Protein AF-A0A2K5DSZ9-F1 (afdb_monomer_lite)

Structure (mmCIF, N/CA/C/O backbone):
data_AF-A0A2K5DSZ9-F1
#
_ent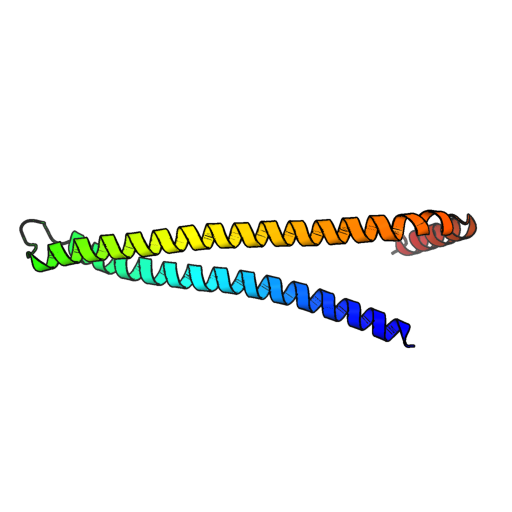ry.id   AF-A0A2K5DSZ9-F1
#
loop_
_atom_site.group_PDB
_atom_site.id
_atom_site.type_symbol
_atom_site.label_atom_id
_atom_site.label_alt_id
_atom_site.label_comp_id
_atom_site.label_asym_id
_atom_site.label_entity_id
_atom_site.label_seq_id
_atom_site.pdbx_PDB_ins_code
_atom_site.Cartn_x
_atom_site.Cartn_y
_atom_site.Cartn_z
_atom_site.occupancy
_atom_site.B_iso_or_equiv
_atom_site.auth_seq_id
_atom_site.auth_comp_id
_atom_site.auth_asym_id
_atom_site.auth_atom_id
_atom_site.pdbx_PDB_model_num
ATOM 1 N N . MET A 1 1 ? 37.802 -4.066 -27.836 1.00 61.88 1 MET A N 1
ATOM 2 C CA . MET A 1 1 ? 37.699 -2.852 -28.696 1.00 61.88 1 MET A CA 1
ATOM 3 C C . MET A 1 1 ? 36.738 -1.851 -28.048 1.00 61.88 1 MET A C 1
ATOM 5 O O . MET A 1 1 ? 35.928 -2.294 -27.244 1.00 61.88 1 MET A O 1
ATOM 9 N N . PRO A 1 2 ? 36.800 -0.537 -28.344 1.00 80.94 2 PRO A N 1
ATOM 10 C CA . PRO A 1 2 ? 35.888 0.465 -27.764 1.00 80.94 2 PRO A CA 1
ATOM 11 C C . PRO A 1 2 ? 34.394 0.099 -27.870 1.00 80.94 2 PRO A C 1
ATOM 13 O O . PRO A 1 2 ? 33.652 0.274 -26.912 1.00 80.94 2 PRO A O 1
ATOM 16 N N . GLU A 1 3 ? 33.990 -0.529 -28.976 1.00 87.00 3 GLU A N 1
ATOM 17 C CA . GLU A 1 3 ? 32.612 -0.979 -29.238 1.00 87.00 3 GLU A CA 1
ATOM 18 C C . GLU A 1 3 ? 32.115 -2.071 -28.267 1.00 87.00 3 GLU A C 1
ATOM 20 O O . GLU A 1 3 ? 30.940 -2.102 -27.909 1.00 87.00 3 GLU A O 1
ATOM 25 N N . GLU A 1 4 ? 32.997 -2.957 -27.789 1.00 89.50 4 GLU A N 1
ATOM 26 C CA . GLU A 1 4 ? 32.637 -3.979 -26.791 1.00 89.50 4 GLU A CA 1
ATOM 27 C C . GLU A 1 4 ? 32.376 -3.340 -25.422 1.00 89.50 4 GLU A C 1
ATOM 29 O O . GLU A 1 4 ? 31.471 -3.757 -24.703 1.00 89.50 4 GLU A O 1
ATOM 34 N N . ILE A 1 5 ? 33.140 -2.297 -25.077 1.00 91.19 5 ILE A N 1
ATOM 35 C CA . ILE A 1 5 ? 32.964 -1.546 -23.829 1.00 91.19 5 ILE A CA 1
ATOM 36 C C . ILE A 1 5 ? 31.637 -0.782 -23.865 1.00 91.19 5 ILE A C 1
ATOM 38 O O . ILE A 1 5 ? 30.885 -0.829 -22.895 1.00 91.19 5 ILE A O 1
ATOM 42 N N . GLU A 1 6 ? 31.312 -0.130 -24.984 1.00 89.38 6 GLU A N 1
ATOM 43 C CA . GLU A 1 6 ? 30.027 0.557 -25.173 1.00 89.38 6 GLU A CA 1
ATOM 44 C C . GLU A 1 6 ? 28.835 -0.405 -25.053 1.00 89.38 6 GLU A C 1
ATOM 46 O O . GLU A 1 6 ? 27.840 -0.090 -24.393 1.00 89.38 6 GLU A O 1
ATOM 51 N N . LEU A 1 7 ? 28.951 -1.609 -25.625 1.00 84.88 7 LEU A N 1
ATOM 52 C CA . LEU A 1 7 ? 27.919 -2.637 -25.522 1.00 84.88 7 LEU A CA 1
ATOM 53 C C . LEU A 1 7 ? 27.720 -3.118 -24.076 1.00 84.88 7 LEU A C 1
ATOM 55 O O . LEU A 1 7 ? 26.581 -3.254 -23.625 1.00 84.88 7 LEU A O 1
ATOM 59 N N . GLU A 1 8 ? 28.801 -3.366 -23.334 1.00 91.62 8 GLU A N 1
ATOM 60 C CA . GLU A 1 8 ? 28.714 -3.757 -21.921 1.00 91.62 8 GLU A CA 1
ATOM 61 C C . GLU A 1 8 ? 28.164 -2.626 -21.039 1.00 91.62 8 GLU A C 1
ATOM 63 O O . GLU A 1 8 ? 27.333 -2.876 -20.165 1.00 91.62 8 GLU A O 1
ATOM 68 N N . MET A 1 9 ? 28.529 -1.369 -21.304 1.00 91.88 9 MET A N 1
ATOM 69 C CA . MET A 1 9 ? 27.950 -0.214 -20.608 1.00 91.88 9 MET A CA 1
ATOM 70 C C . MET A 1 9 ? 26.434 -0.121 -20.818 1.00 91.88 9 MET A C 1
ATOM 72 O O . MET A 1 9 ? 25.698 0.084 -19.850 1.00 91.88 9 MET A O 1
ATOM 76 N N . ALA A 1 10 ? 25.949 -0.338 -22.045 1.00 85.31 10 ALA A N 1
ATOM 77 C CA . ALA A 1 10 ? 24.516 -0.357 -22.335 1.00 85.31 10 ALA A CA 1
ATOM 78 C C . ALA A 1 10 ? 23.784 -1.484 -21.580 1.00 85.31 10 ALA A C 1
ATOM 80 O O . ALA A 1 10 ? 22.693 -1.272 -21.045 1.00 85.31 10 ALA A O 1
ATOM 81 N N . LYS A 1 11 ? 24.395 -2.674 -21.473 1.00 89.31 11 LYS A N 1
ATOM 82 C CA . LYS A 1 11 ? 23.849 -3.786 -20.673 1.00 89.31 11 LYS A CA 1
ATOM 83 C C . LYS A 1 11 ? 23.778 -3.438 -19.186 1.00 89.31 11 LYS A C 1
ATOM 85 O O . LYS A 1 11 ? 22.748 -3.686 -18.560 1.00 89.31 11 LYS A O 1
ATOM 90 N N . ILE A 1 12 ? 24.837 -2.845 -18.629 1.00 93.94 12 ILE A N 1
ATOM 91 C CA . ILE A 1 12 ? 24.886 -2.414 -17.222 1.00 93.94 12 ILE A CA 1
ATOM 92 C C . ILE A 1 12 ? 23.803 -1.371 -16.942 1.00 93.94 12 ILE A C 1
ATOM 94 O O . ILE A 1 12 ? 23.107 -1.464 -15.931 1.00 93.94 12 ILE A O 1
ATOM 98 N N . GLN A 1 13 ? 23.630 -0.400 -17.838 1.00 89.94 13 GLN A N 1
ATOM 99 C CA . GLN A 1 13 ? 22.620 0.639 -17.677 1.00 89.94 13 GLN A CA 1
ATOM 100 C C . GLN A 1 13 ? 21.203 0.057 -17.665 1.00 89.94 13 GLN A C 1
ATOM 102 O O . GLN A 1 13 ? 20.437 0.345 -16.746 1.00 89.94 13 GLN A O 1
ATOM 107 N N . ARG A 1 14 ? 20.899 -0.850 -18.600 1.00 90.06 14 ARG A N 1
ATOM 108 C CA . ARG A 1 14 ? 19.613 -1.555 -18.630 1.00 90.06 14 ARG A CA 1
ATOM 109 C C . ARG A 1 14 ? 19.374 -2.375 -17.362 1.00 90.06 14 ARG A C 1
ATOM 111 O O . ARG A 1 14 ? 18.277 -2.365 -16.813 1.00 90.06 14 ARG A O 1
ATOM 118 N N . LEU A 1 15 ? 20.394 -3.090 -16.882 1.00 93.56 15 LEU A N 1
ATOM 119 C CA . LEU A 1 15 ? 20.280 -3.869 -15.649 1.00 93.56 15 LEU A CA 1
ATOM 120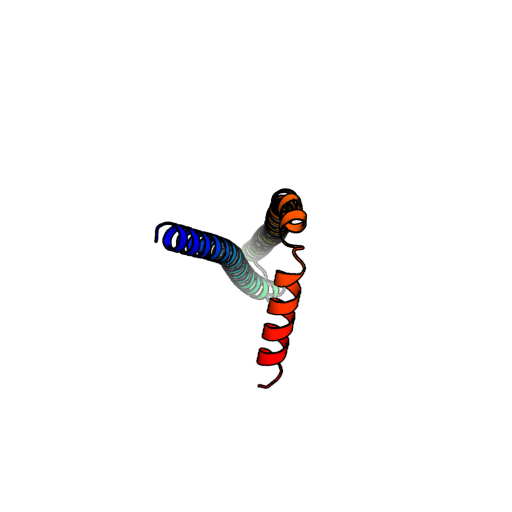 C C . LEU A 1 15 ? 20.004 -2.962 -14.443 1.00 93.56 15 LEU A C 1
ATOM 122 O O . LEU A 1 15 ? 19.158 -3.285 -13.613 1.00 93.56 15 LEU A O 1
ATOM 126 N N . ARG A 1 16 ? 20.682 -1.813 -14.363 1.00 95.31 16 ARG A N 1
ATOM 127 C CA . ARG A 1 16 ? 20.449 -0.816 -13.314 1.00 95.31 16 ARG A CA 1
ATOM 128 C C . ARG A 1 16 ? 19.010 -0.302 -13.336 1.00 95.31 16 ARG A C 1
ATOM 130 O O . ARG A 1 16 ? 18.409 -0.206 -12.274 1.00 95.31 16 ARG A O 1
ATOM 137 N N . GLU A 1 17 ? 18.459 0.007 -14.506 1.00 92.12 17 GLU A N 1
ATOM 138 C CA . GLU A 1 17 ? 17.068 0.465 -14.642 1.00 92.12 17 GLU A CA 1
ATOM 139 C C . GLU A 1 17 ? 16.079 -0.584 -14.115 1.00 92.12 17 GLU A C 1
ATOM 141 O O . GLU A 1 17 ? 15.234 -0.262 -13.281 1.00 92.12 17 GLU A O 1
ATOM 146 N N . VAL A 1 18 ? 16.254 -1.856 -14.492 1.00 93.25 18 VAL A N 1
ATOM 147 C CA . VAL A 1 18 ? 15.432 -2.969 -13.978 1.00 93.25 18 VAL A CA 1
ATOM 148 C C . VAL A 1 18 ? 15.523 -3.084 -12.454 1.00 93.25 18 VAL A C 1
ATOM 150 O O . VAL A 1 18 ? 14.506 -3.253 -11.782 1.00 93.25 18 VAL A O 1
ATOM 153 N N . LEU A 1 19 ? 16.731 -2.985 -11.894 1.00 96.94 19 LEU A N 1
ATOM 154 C CA . LEU A 1 19 ? 16.934 -3.080 -10.448 1.00 96.94 19 LEU A CA 1
ATOM 155 C C . LEU A 1 19 ? 16.280 -1.920 -9.692 1.00 96.94 19 LEU A C 1
ATOM 157 O O . LEU A 1 19 ? 15.668 -2.158 -8.656 1.00 96.94 19 LEU A O 1
ATOM 161 N N . VAL A 1 20 ? 16.367 -0.694 -10.212 1.00 96.25 20 VAL A N 1
ATOM 162 C CA . VAL A 1 20 ? 15.746 0.487 -9.591 1.00 96.25 20 VAL A CA 1
ATOM 163 C C . VAL A 1 20 ? 14.220 0.371 -9.579 1.00 96.25 20 VAL A C 1
ATOM 165 O O . VAL A 1 20 ? 13.603 0.665 -8.557 1.00 96.25 20 VAL A O 1
ATOM 168 N N . ARG A 1 21 ? 13.604 -0.112 -10.665 1.00 96.12 21 ARG A N 1
ATOM 169 C CA . ARG A 1 21 ? 12.150 -0.364 -10.706 1.00 96.12 21 ARG A CA 1
ATOM 170 C C . ARG A 1 21 ? 11.744 -1.425 -9.687 1.00 96.12 21 ARG A C 1
ATOM 172 O O . ARG A 1 21 ? 10.854 -1.208 -8.868 1.00 96.12 21 ARG A O 1
ATOM 179 N N . ARG A 1 22 ? 12.490 -2.533 -9.632 1.00 96.94 22 ARG A N 1
ATOM 180 C CA . ARG A 1 22 ? 12.252 -3.597 -8.649 1.00 96.94 22 ARG A CA 1
ATOM 181 C C . ARG A 1 22 ? 12.418 -3.119 -7.204 1.00 96.94 22 ARG A C 1
ATOM 183 O O . ARG A 1 22 ? 11.670 -3.548 -6.331 1.00 96.94 22 ARG A O 1
ATOM 190 N N . GLU A 1 23 ? 13.386 -2.247 -6.938 1.00 97.94 23 GLU A N 1
ATOM 191 C CA . GLU A 1 23 ? 13.552 -1.604 -5.631 1.00 97.94 23 GLU A CA 1
ATOM 192 C C . GLU A 1 23 ? 12.336 -0.734 -5.283 1.00 97.94 23 GLU A C 1
ATOM 194 O O . GLU A 1 23 ? 11.841 -0.797 -4.157 1.00 97.94 23 GLU A O 1
ATOM 199 N N . SER A 1 24 ? 11.818 0.044 -6.236 1.00 96.81 24 SER A N 1
ATOM 200 C CA . SER A 1 24 ? 10.591 0.824 -6.046 1.00 96.81 24 SER A CA 1
ATOM 201 C C . SER A 1 24 ? 9.387 -0.064 -5.721 1.00 96.81 24 SER A C 1
ATOM 203 O O . SER A 1 24 ? 8.733 0.184 -4.710 1.00 96.81 24 SER A O 1
ATOM 205 N N . GLU A 1 25 ? 9.152 -1.146 -6.473 1.00 96.88 25 GLU A N 1
ATOM 206 C CA . GLU A 1 25 ? 8.102 -2.135 -6.163 1.00 96.88 25 GLU A CA 1
ATOM 207 C C . GLU A 1 25 ? 8.244 -2.698 -4.739 1.00 96.88 25 GLU A C 1
ATOM 209 O O . GLU A 1 25 ? 7.270 -2.804 -3.989 1.00 96.88 25 GLU A O 1
ATOM 214 N N . LEU A 1 26 ? 9.472 -3.055 -4.345 1.00 98.31 26 LEU A N 1
ATOM 215 C CA . LEU A 1 26 ? 9.759 -3.578 -3.010 1.00 98.31 26 LEU A CA 1
ATOM 216 C C . LEU A 1 26 ? 9.450 -2.555 -1.914 1.00 98.31 26 LEU A C 1
ATOM 218 O O . LEU A 1 26 ? 8.920 -2.944 -0.875 1.00 98.31 26 LEU A O 1
ATOM 222 N N . ARG A 1 27 ? 9.724 -1.266 -2.142 1.00 98.31 27 ARG A N 1
ATOM 223 C CA . ARG A 1 27 ? 9.377 -0.195 -1.195 1.00 98.31 27 ARG A CA 1
ATOM 224 C C . ARG A 1 27 ? 7.866 -0.060 -1.015 1.00 98.31 27 ARG A C 1
ATOM 226 O O . ARG A 1 27 ? 7.419 -0.063 0.127 1.00 98.31 27 ARG A O 1
ATOM 233 N N . PHE A 1 28 ? 7.086 -0.069 -2.100 1.00 98.25 28 PHE A N 1
ATOM 234 C CA . PHE A 1 28 ? 5.619 -0.081 -2.009 1.00 98.25 28 PHE A CA 1
ATOM 235 C C . PHE A 1 28 ? 5.105 -1.283 -1.200 1.00 98.25 28 PHE A C 1
ATOM 237 O O . PHE A 1 28 ? 4.263 -1.123 -0.317 1.00 98.25 28 PHE A O 1
ATOM 244 N N . MET A 1 29 ? 5.648 -2.484 -1.434 1.00 98.19 29 MET A N 1
ATOM 245 C CA . MET A 1 29 ? 5.269 -3.676 -0.664 1.00 98.19 29 MET A CA 1
ATOM 246 C C . MET A 1 29 ? 5.663 -3.579 0.814 1.00 98.19 29 MET A C 1
ATOM 248 O O . MET A 1 29 ? 4.895 -3.992 1.682 1.00 98.19 29 MET A O 1
ATOM 252 N N . MET A 1 30 ? 6.847 -3.047 1.124 1.00 98.50 30 MET A N 1
ATOM 253 C CA . MET A 1 30 ? 7.278 -2.840 2.509 1.00 98.50 30 MET A CA 1
ATOM 254 C C . MET A 1 30 ? 6.356 -1.865 3.247 1.00 98.50 30 MET A C 1
ATOM 256 O O . MET A 1 30 ? 5.972 -2.144 4.386 1.00 98.50 30 MET A O 1
ATOM 260 N N . ASP A 1 31 ? 5.970 -0.770 2.594 1.00 98.50 31 ASP A N 1
ATOM 261 C CA . ASP A 1 31 ? 5.054 0.217 3.160 1.00 98.50 31 ASP A CA 1
ATOM 262 C C . ASP A 1 31 ? 3.649 -0.373 3.380 1.00 98.50 31 ASP A C 1
ATOM 264 O O . ASP A 1 31 ? 3.079 -0.187 4.459 1.00 98.50 31 ASP A O 1
ATOM 268 N N . ASP A 1 32 ? 3.112 -1.160 2.435 1.00 98.56 32 ASP A N 1
ATOM 269 C CA . ASP A 1 32 ? 1.819 -1.853 2.600 1.00 98.56 32 ASP A CA 1
ATOM 270 C C . ASP A 1 32 ? 1.861 -2.866 3.753 1.00 98.56 32 ASP A C 1
ATOM 272 O O . ASP A 1 32 ? 0.947 -2.914 4.580 1.00 98.56 32 ASP A O 1
ATOM 276 N N . ILE A 1 33 ? 2.953 -3.631 3.875 1.00 98.50 33 ILE A N 1
ATOM 277 C CA . ILE A 1 33 ? 3.154 -4.572 4.986 1.00 98.50 33 ILE A CA 1
ATOM 278 C C . ILE A 1 33 ? 3.150 -3.833 6.326 1.00 98.50 33 ILE A C 1
ATOM 280 O O . ILE A 1 33 ? 2.547 -4.321 7.287 1.00 98.50 33 ILE A O 1
ATOM 284 N N . GLN A 1 34 ? 3.810 -2.676 6.417 1.00 98.56 34 GLN A N 1
ATOM 285 C CA . GLN A 1 34 ? 3.840 -1.901 7.655 1.00 98.56 34 GLN A CA 1
ATOM 286 C C . GLN A 1 34 ? 2.457 -1.337 7.997 1.00 98.56 34 GLN A C 1
ATOM 288 O O . GLN A 1 34 ? 2.007 -1.488 9.131 1.00 98.56 34 GLN A O 1
ATOM 293 N N . LEU A 1 35 ? 1.740 -0.782 7.014 1.00 98.62 35 LEU A N 1
ATOM 294 C CA . LEU A 1 35 ? 0.361 -0.325 7.204 1.00 98.62 35 LEU A CA 1
ATOM 295 C C . LEU A 1 35 ? -0.554 -1.465 7.658 1.00 98.62 35 LEU A C 1
ATOM 297 O O . LEU A 1 35 ? -1.359 -1.283 8.570 1.00 98.62 35 LEU A O 1
ATOM 301 N N . CYS A 1 36 ? -0.420 -2.652 7.064 1.00 98.50 36 CYS A N 1
ATOM 302 C CA . CYS A 1 36 ? -1.203 -3.821 7.449 1.00 98.50 36 CYS A CA 1
ATOM 303 C C . CYS A 1 36 ? -0.932 -4.246 8.896 1.00 98.50 36 CYS A C 1
ATOM 305 O O . CYS A 1 36 ? -1.888 -4.533 9.616 1.00 98.50 36 CYS A O 1
ATOM 307 N N . LYS A 1 37 ? 0.332 -4.249 9.339 1.00 98.69 37 LYS A N 1
ATOM 308 C CA . LYS A 1 37 ? 0.690 -4.540 10.738 1.00 98.69 37 LYS A CA 1
ATOM 309 C C . LYS A 1 37 ? 0.058 -3.533 11.695 1.00 98.69 37 LYS A C 1
ATOM 311 O O . LYS A 1 37 ? -0.664 -3.940 12.599 1.00 98.69 37 LYS A O 1
ATOM 316 N N . ASP A 1 38 ? 0.232 -2.239 11.433 1.00 98.69 38 ASP A N 1
ATOM 317 C CA . ASP A 1 38 ? -0.318 -1.176 12.280 1.00 98.69 38 ASP A CA 1
ATOM 318 C C . ASP A 1 38 ? -1.856 -1.264 12.362 1.00 98.69 38 ASP A C 1
ATOM 320 O O . ASP A 1 38 ? -2.453 -1.122 13.431 1.00 98.69 38 ASP A O 1
ATOM 324 N N . ILE A 1 39 ? -2.523 -1.552 11.236 1.00 98.62 39 ILE A N 1
ATOM 325 C CA . ILE A 1 39 ? -3.977 -1.768 11.188 1.00 98.62 39 ILE A CA 1
ATOM 326 C C . ILE A 1 39 ? -4.377 -3.008 11.993 1.00 98.62 39 ILE A C 1
ATOM 328 O O . ILE A 1 39 ? -5.391 -2.969 12.693 1.00 98.62 39 ILE A O 1
ATOM 332 N N . MET A 1 40 ? -3.636 -4.112 11.876 1.00 98.62 40 MET A N 1
ATOM 333 C CA . MET A 1 40 ? -3.921 -5.347 12.608 1.00 98.62 40 MET A CA 1
ATOM 334 C C . MET A 1 40 ? -3.808 -5.143 14.117 1.00 98.62 40 MET A C 1
ATOM 336 O O . MET A 1 40 ? -4.723 -5.541 14.838 1.00 98.62 40 MET A O 1
ATOM 340 N N . ASP A 1 41 ? -2.763 -4.462 14.581 1.00 98.69 41 ASP A N 1
ATOM 341 C CA . ASP A 1 41 ? -2.553 -4.184 16.003 1.00 98.69 41 ASP A CA 1
ATOM 342 C C . ASP A 1 41 ? -3.690 -3.324 16.576 1.00 98.69 41 ASP A C 1
ATOM 344 O O . ASP A 1 41 ? -4.286 -3.664 17.603 1.00 98.69 41 ASP A O 1
ATOM 348 N N . LEU A 1 42 ? -4.083 -2.259 15.866 1.00 98.75 42 LEU A N 1
ATOM 349 C CA . LEU A 1 42 ? -5.212 -1.413 16.273 1.00 98.75 42 LEU A CA 1
ATOM 350 C C . LEU A 1 42 ? -6.547 -2.166 16.247 1.00 98.75 42 LEU A C 1
ATOM 352 O O . LEU A 1 42 ? -7.383 -1.973 17.131 1.00 98.75 42 LEU A O 1
ATOM 356 N N . LYS A 1 43 ? -6.769 -3.029 15.246 1.00 98.38 43 LYS A N 1
ATOM 357 C CA . LYS A 1 43 ? -7.971 -3.873 15.174 1.00 98.38 43 LYS A CA 1
ATOM 358 C C . LYS A 1 43 ? -8.026 -4.855 16.336 1.00 98.38 43 LYS A C 1
ATOM 360 O O . LYS A 1 43 ? -9.109 -5.064 16.876 1.00 98.38 43 LYS A O 1
ATOM 365 N N . GLN A 1 44 ? -6.893 -5.429 16.730 1.00 98.56 44 GLN A N 1
ATOM 366 C CA . GLN A 1 44 ? -6.827 -6.339 17.867 1.00 98.56 44 GLN A CA 1
ATOM 367 C C . GLN A 1 44 ? -7.148 -5.614 19.180 1.00 98.56 44 GLN A C 1
ATOM 369 O O . GLN A 1 44 ? -7.916 -6.132 19.991 1.00 98.56 44 GLN A O 1
ATOM 374 N N . GLU A 1 45 ? -6.627 -4.397 19.373 1.00 98.19 45 GLU A N 1
ATOM 375 C CA . GLU A 1 45 ? -6.980 -3.553 20.523 1.00 98.19 45 GLU A CA 1
ATOM 376 C C . GLU A 1 45 ? -8.483 -3.225 20.533 1.00 98.19 45 GLU A C 1
ATOM 378 O O . GLU A 1 45 ? -9.150 -3.382 21.558 1.00 98.19 45 GLU A O 1
ATOM 383 N N . LEU A 1 46 ? -9.041 -2.837 19.381 1.00 98.50 46 LEU A N 1
ATOM 384 C CA . LEU A 1 46 ? -10.463 -2.519 19.245 1.00 98.50 46 LEU A CA 1
ATOM 385 C C . LEU A 1 46 ? -11.352 -3.734 19.539 1.00 98.50 46 LEU A C 1
ATOM 387 O O . LEU A 1 46 ? -12.348 -3.600 20.242 1.00 98.50 46 LEU A O 1
ATOM 391 N N . GLN A 1 47 ? -10.988 -4.923 19.051 1.00 98.25 47 GLN A N 1
ATOM 392 C CA . GLN A 1 47 ? -11.723 -6.161 19.332 1.00 98.25 47 GLN A CA 1
ATOM 393 C C . GLN A 1 47 ? -11.807 -6.455 20.833 1.00 98.25 47 GLN A C 1
ATOM 395 O O . GLN A 1 47 ? -12.864 -6.866 21.310 1.00 98.25 47 GLN A O 1
ATOM 400 N N . ASN A 1 48 ? -10.733 -6.194 21.585 1.00 97.62 48 ASN A N 1
ATOM 401 C CA . ASN A 1 48 ? -10.725 -6.391 23.035 1.00 97.62 48 ASN A CA 1
ATOM 402 C C . ASN A 1 48 ? -11.707 -5.452 23.751 1.00 97.62 48 ASN A C 1
ATOM 404 O O . ASN A 1 48 ? -12.340 -5.860 24.721 1.00 97.62 48 ASN A O 1
ATOM 408 N N . LEU A 1 49 ? -11.851 -4.209 23.278 1.00 97.38 49 LEU A N 1
ATOM 409 C CA . LEU A 1 49 ? -12.818 -3.256 23.831 1.00 97.38 49 LEU A CA 1
ATOM 410 C C . LEU A 1 49 ? -14.254 -3.612 23.438 1.00 97.38 49 LEU A C 1
ATOM 412 O O . LEU A 1 49 ? -15.128 -3.649 24.303 1.00 97.38 49 LEU A O 1
ATOM 416 N N . VAL A 1 50 ? -14.478 -3.967 22.171 1.00 96.38 50 VAL A N 1
ATOM 417 C CA . VAL A 1 50 ? -15.802 -4.331 21.642 1.00 96.38 50 VAL A CA 1
ATOM 418 C C . VAL A 1 50 ? -16.344 -5.607 22.293 1.00 96.38 50 VAL A C 1
ATOM 420 O O . VAL A 1 50 ? -17.557 -5.757 22.426 1.00 96.38 50 VAL A O 1
ATOM 423 N N . ALA A 1 51 ? -15.466 -6.507 22.744 1.00 97.25 51 ALA A N 1
ATOM 424 C CA . ALA A 1 51 ? -15.849 -7.700 23.494 1.00 97.25 51 ALA A CA 1
ATOM 425 C C . ALA A 1 51 ? -16.460 -7.389 24.877 1.00 97.25 51 ALA A C 1
ATOM 427 O O . ALA A 1 51 ? -17.149 -8.241 25.440 1.00 97.25 51 ALA A O 1
ATOM 428 N N . ILE A 1 52 ? -16.235 -6.191 25.430 1.00 96.94 52 ILE A N 1
ATOM 429 C CA . ILE A 1 52 ? -16.810 -5.769 26.712 1.00 96.94 52 ILE A CA 1
ATOM 430 C C . ILE A 1 52 ? -18.284 -5.389 26.496 1.00 96.94 52 ILE A C 1
ATOM 432 O O . ILE A 1 52 ? -18.578 -4.552 25.639 1.00 96.94 52 ILE A O 1
ATOM 436 N N . PRO A 1 53 ? -19.235 -5.929 27.280 1.00 97.31 53 PRO A N 1
ATOM 437 C CA . PRO A 1 53 ? -20.633 -5.529 27.189 1.00 97.31 53 PRO A CA 1
ATOM 438 C C . PRO A 1 53 ? -20.824 -4.018 27.379 1.00 97.31 53 PRO A C 1
ATOM 440 O O . PRO A 1 53 ? -20.267 -3.405 28.286 1.00 97.31 53 PRO A O 1
ATOM 443 N N . GLU A 1 54 ? -21.694 -3.406 26.576 1.00 93.94 54 GLU A N 1
ATOM 444 C CA . GLU A 1 54 ? -21.878 -1.944 26.538 1.00 93.94 54 GLU A CA 1
ATOM 445 C C . GLU A 1 54 ? -22.295 -1.320 27.887 1.00 93.94 54 GLU A C 1
ATOM 447 O O . GLU A 1 54 ? -22.008 -0.153 28.165 1.00 93.94 54 GLU A O 1
ATOM 452 N N . LYS A 1 55 ? -22.961 -2.111 28.739 1.00 94.81 55 LYS A N 1
ATOM 453 C CA . LYS A 1 55 ? -23.378 -1.726 30.099 1.00 94.81 55 LYS A CA 1
ATOM 454 C C . LYS A 1 55 ? -22.207 -1.655 31.085 1.00 94.81 55 LYS A C 1
ATOM 456 O O . LYS A 1 55 ? -22.313 -0.969 32.095 1.00 94.81 55 LYS A O 1
ATOM 461 N N . GLU A 1 56 ? -21.127 -2.369 30.792 1.00 96.31 56 GLU A N 1
ATOM 462 C CA . GLU A 1 56 ? -19.934 -2.506 31.633 1.00 96.31 56 GLU A CA 1
ATOM 463 C C . GLU A 1 56 ? -18.784 -1.613 31.144 1.00 96.31 56 GLU A C 1
ATOM 465 O O . GLU A 1 56 ? -17.821 -1.384 31.876 1.00 96.31 56 GLU A O 1
ATOM 470 N N . LYS A 1 57 ? -18.896 -1.043 29.935 1.00 96.31 57 LYS A N 1
ATOM 471 C CA . LYS A 1 57 ? -17.910 -0.099 29.403 1.00 96.31 57 LYS A CA 1
ATOM 472 C C . LYS A 1 57 ? -17.924 1.234 30.143 1.00 96.31 57 LYS A C 1
ATOM 474 O O . LYS A 1 57 ? -18.928 1.949 30.213 1.00 96.31 57 LYS A O 1
ATOM 479 N N . THR A 1 58 ? -16.742 1.635 30.583 1.00 97.44 58 THR A N 1
ATOM 480 C CA . THR A 1 58 ? -16.460 2.978 31.088 1.00 97.44 58 THR A CA 1
ATOM 481 C C . THR A 1 58 ? -16.495 4.017 29.963 1.00 97.44 58 THR A C 1
ATOM 483 O O . THR A 1 58 ? -16.295 3.706 28.789 1.00 97.44 58 THR A O 1
ATOM 486 N N . LYS A 1 59 ? -16.684 5.297 30.314 1.00 96.81 59 LYS A N 1
ATOM 487 C CA . LYS A 1 59 ? -16.614 6.403 29.339 1.00 96.81 59 LYS A CA 1
ATOM 488 C C . LYS A 1 59 ? -15.270 6.459 28.605 1.00 96.81 59 LYS A C 1
ATOM 490 O O . LYS A 1 59 ? -15.251 6.742 27.415 1.00 96.81 59 LYS A O 1
ATOM 495 N N . LEU A 1 60 ? -14.175 6.161 29.306 1.00 97.06 60 LEU A N 1
ATOM 496 C CA . LEU A 1 60 ? -12.832 6.159 28.728 1.00 97.06 60 LEU A CA 1
ATOM 497 C C . LEU A 1 60 ? -12.669 5.048 27.682 1.00 97.06 60 LEU A C 1
ATOM 499 O O . LEU A 1 60 ? -12.081 5.283 26.635 1.00 97.06 60 LEU A O 1
ATOM 503 N N . GLN A 1 61 ? -13.230 3.861 27.934 1.00 97.69 61 GLN A N 1
ATOM 504 C CA . GLN A 1 61 ? -13.216 2.765 26.958 1.00 97.69 61 GLN A CA 1
ATOM 505 C C . GLN A 1 61 ? -13.990 3.131 25.690 1.00 97.69 61 GLN A C 1
ATOM 507 O O . GLN A 1 61 ? -13.486 2.890 24.602 1.00 97.69 61 GLN A O 1
ATOM 512 N N . LYS A 1 62 ? -15.152 3.785 25.816 1.00 96.88 62 LYS A N 1
ATOM 513 C CA . LYS A 1 62 ? -15.926 4.252 24.650 1.00 96.88 62 LYS A CA 1
ATOM 514 C C . LYS A 1 62 ? -15.161 5.296 23.833 1.00 96.88 62 LYS A C 1
ATOM 516 O O . LYS A 1 62 ? -15.052 5.170 22.623 1.00 96.88 62 LYS A O 1
ATOM 521 N N . GLN A 1 63 ? -14.553 6.277 24.505 1.00 98.00 63 GLN A N 1
ATOM 522 C CA . GLN A 1 63 ? -13.689 7.261 23.841 1.00 98.00 63 GLN A CA 1
ATOM 523 C C . GLN A 1 63 ? -12.515 6.591 23.124 1.00 98.00 63 GLN A C 1
ATOM 525 O O . GLN A 1 63 ? -12.178 6.959 22.002 1.00 98.00 63 GLN A O 1
ATOM 530 N N . ARG A 1 64 ? -11.908 5.577 23.750 1.00 98.00 64 ARG A N 1
ATOM 531 C CA . ARG A 1 64 ? -10.812 4.831 23.141 1.00 98.00 64 ARG A CA 1
ATOM 532 C C . ARG A 1 64 ? -11.258 4.027 21.918 1.00 98.00 64 ARG A C 1
ATOM 534 O O . ARG A 1 64 ? -10.518 3.996 20.941 1.00 98.00 64 ARG A O 1
ATOM 541 N N . GLU A 1 65 ? -12.442 3.415 21.935 1.00 98.00 65 GLU A N 1
ATOM 542 C CA . GLU A 1 65 ? -13.012 2.756 20.749 1.00 98.00 65 GLU A CA 1
ATOM 543 C C . GLU A 1 65 ? -13.149 3.739 19.581 1.00 98.00 65 GLU A C 1
ATOM 545 O O . GLU A 1 65 ? -12.663 3.451 18.485 1.00 98.00 65 GLU A O 1
ATOM 550 N N . ASP A 1 66 ? -13.718 4.921 19.830 1.00 98.06 66 ASP A N 1
ATOM 551 C CA . ASP A 1 66 ? -13.869 5.966 18.811 1.00 98.06 66 ASP A CA 1
ATOM 552 C C . ASP A 1 66 ? -12.508 6.412 18.248 1.00 98.06 66 ASP A C 1
ATOM 554 O O . ASP A 1 66 ? -12.334 6.529 17.030 1.00 98.06 66 ASP A O 1
ATOM 558 N N . GLU A 1 67 ? -11.506 6.608 19.112 1.00 98.50 67 GLU A N 1
ATOM 559 C CA . GLU A 1 67 ? -10.137 6.930 18.694 1.00 98.50 67 GLU A CA 1
ATOM 560 C C . GLU A 1 67 ? -9.520 5.839 17.811 1.00 98.50 67 GLU A C 1
ATOM 562 O O . GLU A 1 67 ? -8.872 6.147 16.805 1.00 98.50 67 GLU A O 1
ATOM 567 N N . LEU A 1 68 ? -9.679 4.568 18.190 1.00 98.69 68 LEU A N 1
ATOM 568 C CA . LEU A 1 68 ? -9.137 3.436 17.440 1.00 98.69 68 LEU A CA 1
ATOM 569 C C . LEU A 1 68 ? -9.792 3.332 16.066 1.00 98.69 68 LEU A C 1
ATOM 571 O O . LEU A 1 68 ? -9.082 3.192 15.071 1.00 98.69 68 LEU A O 1
ATOM 575 N N . ILE A 1 69 ? -11.116 3.483 15.988 1.00 98.56 69 ILE A N 1
ATOM 576 C CA . ILE A 1 69 ? -11.856 3.492 14.721 1.00 98.56 69 ILE A CA 1
ATOM 577 C C . ILE A 1 69 ? -11.336 4.610 13.809 1.00 98.56 69 ILE A C 1
ATOM 579 O O . ILE A 1 69 ? -11.030 4.360 12.641 1.00 98.56 69 ILE A O 1
ATOM 583 N N . GLN A 1 70 ? -11.159 5.825 14.337 1.00 98.62 70 GLN A N 1
ATOM 584 C CA . GLN A 1 70 ? -10.624 6.945 13.557 1.00 98.62 70 GLN A CA 1
ATOM 585 C C . GLN A 1 70 ? -9.190 6.698 13.072 1.00 98.62 70 GLN A C 1
ATOM 587 O O . GLN A 1 70 ? -8.859 7.047 11.937 1.00 98.62 70 GLN A O 1
ATOM 592 N N . LYS A 1 71 ? -8.324 6.105 13.904 1.00 98.69 71 LYS A N 1
ATOM 593 C CA . LYS A 1 71 ? -6.945 5.763 13.516 1.00 98.69 71 LYS A CA 1
ATOM 594 C C . LYS A 1 71 ? -6.913 4.688 12.433 1.00 98.69 71 LYS A C 1
ATOM 596 O O . LYS A 1 71 ? -6.217 4.871 11.438 1.00 98.69 71 LYS A O 1
ATOM 601 N N . ILE A 1 72 ? -7.696 3.620 12.592 1.00 98.75 72 ILE A N 1
ATOM 602 C CA . ILE A 1 72 ? -7.819 2.551 11.592 1.00 98.75 72 ILE A CA 1
ATOM 603 C C . ILE A 1 72 ? -8.299 3.137 10.263 1.00 98.75 72 ILE A C 1
ATOM 605 O O . ILE A 1 72 ? -7.693 2.864 9.233 1.00 98.75 72 ILE A O 1
ATOM 609 N N . HIS A 1 73 ? -9.330 3.986 10.281 1.00 98.62 73 HIS A N 1
ATOM 610 C CA . HIS A 1 73 ? -9.843 4.627 9.070 1.00 98.62 73 HIS A CA 1
ATOM 611 C C . HIS A 1 73 ? -8.767 5.452 8.350 1.00 98.62 73 HIS A C 1
ATOM 613 O O . HIS A 1 73 ? -8.590 5.302 7.146 1.00 98.62 73 HIS A O 1
ATOM 619 N N . LYS A 1 74 ? -7.984 6.256 9.082 1.00 98.69 74 LYS A N 1
ATOM 620 C CA . LYS A 1 74 ? -6.872 7.029 8.500 1.00 98.69 74 LYS A CA 1
ATOM 621 C C . LYS A 1 74 ? -5.798 6.140 7.869 1.00 98.69 74 LYS A C 1
ATOM 623 O O . LYS A 1 74 ? -5.275 6.483 6.813 1.00 98.69 74 LYS A O 1
ATOM 628 N N . LEU A 1 75 ? -5.454 5.016 8.501 1.00 98.75 75 LEU A N 1
ATOM 629 C CA . LEU A 1 75 ? -4.471 4.081 7.945 1.00 98.75 75 LEU A CA 1
ATOM 630 C C . LEU A 1 75 ? -4.999 3.364 6.702 1.00 98.75 75 LEU A C 1
ATOM 632 O O . LEU A 1 75 ? -4.249 3.197 5.747 1.00 98.75 75 LEU A O 1
ATOM 636 N N . VAL A 1 76 ? -6.282 2.990 6.690 1.00 98.56 76 VAL A N 1
ATOM 637 C CA . VAL A 1 76 ? -6.934 2.427 5.500 1.00 98.56 76 VAL A CA 1
ATOM 638 C C . VAL A 1 76 ? -6.912 3.438 4.355 1.00 98.56 76 VAL A C 1
ATOM 640 O O . VAL A 1 76 ? -6.459 3.092 3.276 1.00 98.56 76 VAL A O 1
ATOM 643 N N . GLN A 1 77 ? -7.259 4.704 4.606 1.00 98.50 77 GLN A N 1
ATOM 644 C CA . GLN A 1 77 ? -7.156 5.759 3.590 1.00 98.50 77 GLN A CA 1
ATOM 645 C C . GLN A 1 77 ? -5.725 5.929 3.071 1.00 98.50 77 GLN A C 1
ATOM 647 O O . GLN A 1 77 ? -5.509 6.057 1.873 1.00 98.50 77 GLN A O 1
ATOM 652 N N . LYS A 1 78 ? -4.725 5.910 3.962 1.00 98.62 78 LYS A N 1
ATOM 653 C CA . LYS A 1 78 ? -3.315 5.980 3.556 1.00 98.62 78 LYS A CA 1
ATOM 654 C C . LYS A 1 78 ? -2.919 4.797 2.668 1.00 98.62 78 LYS A C 1
ATOM 656 O O . LYS A 1 78 ? -2.146 4.977 1.735 1.00 98.62 78 LYS A O 1
ATOM 661 N N . ARG A 1 79 ? -3.436 3.605 2.960 1.00 98.56 79 ARG A N 1
ATOM 662 C CA . ARG A 1 79 ? -3.218 2.412 2.144 1.00 98.56 79 ARG A CA 1
ATOM 663 C C . ARG A 1 79 ? -3.903 2.517 0.782 1.00 98.56 79 ARG A C 1
ATOM 665 O O . ARG A 1 79 ? -3.295 2.120 -0.201 1.00 98.56 79 ARG A O 1
ATOM 672 N N . ASP A 1 80 ? -5.107 3.079 0.718 1.00 98.31 80 ASP A N 1
ATOM 673 C CA . ASP A 1 80 ? -5.795 3.322 -0.555 1.00 98.31 80 ASP A CA 1
ATOM 674 C C . ASP A 1 80 ? -4.948 4.240 -1.454 1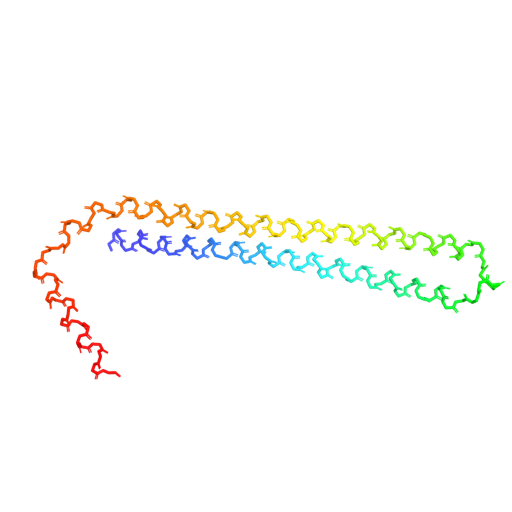.00 98.31 80 ASP A C 1
ATOM 676 O O . ASP A 1 80 ? -4.678 3.892 -2.599 1.00 98.31 80 ASP A O 1
ATOM 680 N N . PHE A 1 81 ? -4.399 5.331 -0.903 1.00 98.50 81 PHE A N 1
ATOM 681 C CA . PHE A 1 81 ? -3.472 6.196 -1.646 1.00 98.50 81 PHE A CA 1
ATOM 682 C C . PHE A 1 81 ? -2.196 5.474 -2.094 1.00 98.50 81 PHE A C 1
ATOM 684 O O . PHE A 1 81 ? -1.738 5.691 -3.208 1.00 98.50 81 PHE A O 1
ATOM 691 N N . LEU A 1 82 ? -1.631 4.595 -1.260 1.00 98.50 82 LEU A N 1
ATOM 692 C CA . LEU A 1 8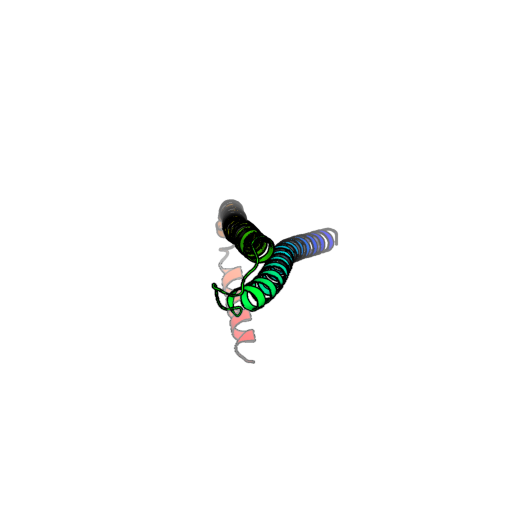2 ? -0.445 3.813 -1.628 1.00 98.50 82 LEU A CA 1
ATOM 693 C C . LEU A 1 82 ? -0.706 2.919 -2.853 1.00 98.50 82 LEU A C 1
ATOM 695 O O . LEU A 1 82 ? 0.177 2.751 -3.691 1.00 98.50 82 LEU A O 1
ATOM 699 N N . VAL A 1 83 ? -1.909 2.344 -2.950 1.00 98.06 83 VAL A N 1
ATOM 700 C CA . VAL A 1 83 ? -2.328 1.530 -4.100 1.00 98.06 83 VAL A CA 1
ATOM 701 C C . VAL A 1 83 ? -2.467 2.394 -5.351 1.00 98.06 83 VAL A C 1
ATOM 703 O O . VAL A 1 83 ? -1.971 2.002 -6.407 1.00 98.06 83 VAL A O 1
ATOM 706 N N . ASP A 1 84 ? -3.093 3.565 -5.229 1.00 98.31 84 ASP A N 1
ATOM 707 C CA . ASP A 1 84 ? -3.234 4.509 -6.340 1.00 98.31 84 ASP A CA 1
ATOM 708 C C . ASP A 1 84 ? -1.859 4.976 -6.853 1.00 98.31 84 ASP A C 1
ATOM 710 O O . ASP A 1 84 ? -1.600 4.934 -8.056 1.00 98.31 84 ASP A O 1
ATOM 714 N N . ASP A 1 85 ? -0.945 5.341 -5.949 1.00 98.12 85 ASP A N 1
ATOM 715 C CA . ASP A 1 85 ? 0.417 5.770 -6.288 1.00 98.12 85 ASP A CA 1
ATOM 716 C C . ASP A 1 85 ? 1.211 4.656 -6.996 1.00 98.12 85 ASP A C 1
ATOM 718 O O . ASP A 1 85 ? 1.912 4.912 -7.979 1.00 98.12 85 ASP A O 1
ATOM 722 N N . ALA A 1 86 ? 1.078 3.406 -6.538 1.00 97.62 86 ALA A N 1
ATOM 723 C CA . ALA A 1 86 ? 1.727 2.257 -7.169 1.00 97.62 86 ALA A CA 1
ATOM 724 C C . ALA A 1 86 ? 1.196 1.998 -8.590 1.00 97.62 86 ALA A C 1
ATOM 726 O O . ALA A 1 86 ? 1.966 1.656 -9.490 1.00 97.62 86 ALA A O 1
ATOM 727 N N . GLU A 1 87 ? -0.109 2.179 -8.815 1.00 97.56 87 GLU A N 1
ATOM 728 C CA . GLU A 1 87 ? -0.705 2.041 -10.146 1.00 97.56 87 GLU A CA 1
ATOM 729 C C . GLU A 1 87 ? -0.244 3.155 -11.093 1.00 97.56 87 GLU A C 1
ATOM 731 O O . GLU A 1 87 ? 0.062 2.887 -12.257 1.00 97.56 87 GLU A O 1
ATOM 736 N N . VAL A 1 88 ? -0.129 4.390 -10.597 1.00 97.88 88 VAL A N 1
ATOM 737 C CA . VAL A 1 88 ? 0.412 5.515 -11.372 1.00 97.88 88 VAL A CA 1
ATOM 738 C C . VAL A 1 88 ? 1.851 5.238 -11.811 1.00 97.88 88 VAL A C 1
ATOM 740 O O . VAL A 1 88 ? 2.168 5.415 -12.989 1.00 97.88 88 VAL A O 1
ATOM 743 N N . GLU A 1 89 ? 2.710 4.760 -10.907 1.00 96.88 89 GLU A N 1
ATOM 744 C CA . GLU A 1 89 ? 4.102 4.450 -11.255 1.00 96.88 89 GLU A CA 1
ATOM 745 C C . GLU A 1 89 ? 4.183 3.296 -12.269 1.00 96.88 89 GLU A C 1
ATOM 747 O O . GLU A 1 89 ? 4.916 3.392 -13.253 1.00 96.88 89 GLU A O 1
ATOM 752 N N . ARG A 1 90 ? 3.349 2.257 -12.126 1.00 96.38 90 ARG A N 1
ATOM 753 C CA . ARG A 1 90 ? 3.270 1.150 -13.095 1.00 96.38 90 ARG A CA 1
ATOM 754 C C . ARG A 1 90 ? 2.878 1.623 -14.498 1.00 96.38 90 ARG A C 1
ATOM 756 O O . ARG A 1 90 ? 3.441 1.156 -15.490 1.00 96.38 90 ARG A O 1
ATOM 763 N N . LEU A 1 91 ? 1.892 2.515 -14.602 1.00 97.50 91 LEU A N 1
ATOM 764 C CA . LEU A 1 91 ? 1.459 3.073 -15.887 1.00 97.50 91 LEU A CA 1
ATOM 765 C C . LEU A 1 91 ? 2.560 3.921 -16.524 1.00 97.50 91 LEU A C 1
ATOM 767 O O . LEU A 1 91 ? 2.794 3.818 -17.729 1.00 97.50 91 LEU A O 1
ATOM 771 N N . ARG A 1 92 ? 3.270 4.708 -15.712 1.00 96.81 92 ARG A N 1
ATOM 772 C CA . ARG A 1 92 ? 4.401 5.514 -16.166 1.00 96.81 92 ARG A CA 1
ATOM 773 C C . ARG A 1 92 ? 5.533 4.646 -16.719 1.00 96.81 92 ARG A C 1
ATOM 775 O O . ARG A 1 92 ? 6.019 4.921 -17.811 1.00 96.81 92 ARG A O 1
ATOM 782 N N . GLU A 1 93 ? 5.918 3.577 -16.024 1.00 94.50 93 GLU A N 1
ATOM 783 C CA . GLU A 1 93 ? 6.956 2.651 -16.503 1.00 94.50 93 GLU A CA 1
ATOM 784 C C . GLU A 1 93 ? 6.587 2.009 -17.853 1.00 94.50 93 GLU A C 1
ATOM 786 O O . GLU A 1 93 ? 7.436 1.880 -18.736 1.00 94.50 93 GLU A O 1
ATOM 791 N N . GLN A 1 94 ? 5.311 1.655 -18.054 1.00 94.50 94 GLN A N 1
ATOM 792 C CA . GLN A 1 94 ? 4.826 1.126 -19.336 1.00 94.50 94 GLN A CA 1
ATOM 793 C C . GLN A 1 94 ? 4.891 2.160 -20.465 1.00 94.50 94 GLN A C 1
ATOM 795 O O . GLN A 1 94 ? 5.181 1.805 -21.611 1.00 94.50 94 GLN A O 1
ATOM 800 N N . GLU A 1 95 ? 4.606 3.427 -20.161 1.00 96.25 95 GLU A N 1
ATOM 8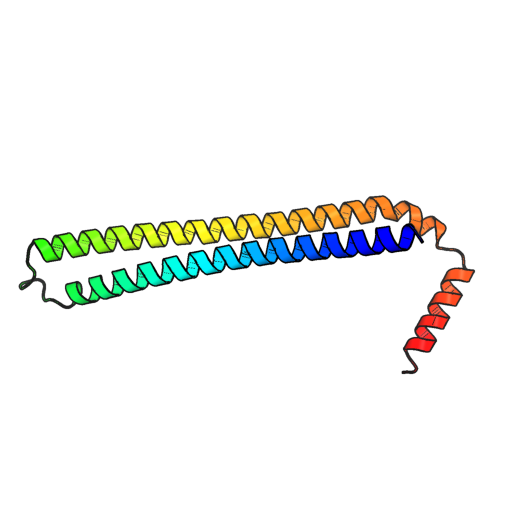01 C CA . GLU A 1 95 ? 4.713 4.520 -21.126 1.00 96.25 95 GLU A CA 1
ATOM 802 C C . GLU A 1 95 ? 6.175 4.780 -21.514 1.00 96.25 95 GLU A C 1
ATOM 804 O O . GLU A 1 95 ? 6.478 4.831 -22.706 1.00 96.25 95 GLU A O 1
ATOM 809 N N . GLU A 1 96 ? 7.094 4.810 -20.544 1.00 91.12 96 GLU A N 1
ATOM 810 C CA . GLU A 1 96 ? 8.540 4.936 -20.786 1.00 91.12 96 GLU A CA 1
ATOM 811 C C . GLU A 1 96 ? 9.077 3.801 -21.681 1.00 91.12 96 GLU A C 1
ATOM 813 O O . GLU A 1 96 ? 9.811 4.043 -22.647 1.00 91.12 96 GLU A O 1
ATOM 818 N N . ASP A 1 97 ? 8.676 2.554 -21.414 1.00 89.69 97 ASP A N 1
ATOM 819 C CA . ASP A 1 97 ? 9.092 1.398 -22.214 1.00 89.69 97 ASP A CA 1
ATOM 820 C C . ASP A 1 97 ? 8.519 1.459 -23.646 1.00 89.69 97 ASP A C 1
ATOM 822 O O . ASP A 1 97 ? 9.199 1.103 -24.619 1.00 89.69 97 ASP A O 1
ATOM 826 N N . LYS A 1 98 ? 7.285 1.954 -23.805 1.00 93.75 98 LYS A N 1
ATOM 827 C CA . LYS A 1 98 ? 6.659 2.160 -25.117 1.00 93.75 98 LYS A CA 1
ATOM 828 C C . LYS A 1 98 ? 7.372 3.250 -25.915 1.00 93.75 98 LYS A C 1
ATOM 830 O O . LYS A 1 98 ? 7.674 3.029 -27.089 1.00 93.75 98 LYS A O 1
ATOM 835 N N . GLU A 1 99 ? 7.672 4.391 -25.299 1.00 90.56 99 GLU A N 1
ATOM 836 C CA . GLU A 1 9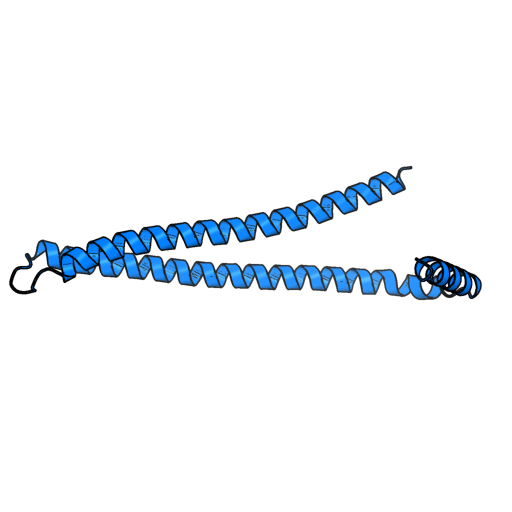9 ? 8.415 5.481 -25.939 1.00 90.56 99 GLU A CA 1
ATOM 837 C C . GLU A 1 99 ? 9.802 5.020 -26.400 1.00 90.56 99 GLU A C 1
ATOM 839 O O . GLU A 1 99 ? 10.213 5.318 -27.526 1.00 90.56 99 GLU A O 1
ATOM 844 N N . MET A 1 100 ? 10.496 4.223 -25.583 1.00 86.75 100 MET A N 1
ATOM 845 C CA . MET A 1 100 ? 11.785 3.630 -25.946 1.00 86.75 100 MET A CA 1
ATOM 846 C C . MET A 1 100 ? 11.661 2.687 -27.153 1.00 86.75 100 MET A C 1
ATOM 848 O O . MET A 1 100 ? 12.448 2.772 -28.102 1.00 86.75 100 MET A O 1
ATOM 852 N N . ALA A 1 101 ? 10.662 1.800 -27.155 1.00 87.31 101 ALA A N 1
ATOM 853 C CA . ALA A 1 101 ? 10.421 0.881 -28.266 1.00 87.31 101 ALA A CA 1
ATOM 854 C C . ALA A 1 101 ? 10.080 1.629 -29.567 1.00 87.31 101 ALA A C 1
ATOM 856 O O . ALA A 1 101 ? 10.611 1.302 -30.636 1.00 87.31 101 ALA A O 1
ATOM 857 N N . ASP A 1 102 ? 9.239 2.661 -29.484 1.00 88.88 102 ASP A N 1
ATOM 858 C CA . ASP A 1 102 ? 8.876 3.501 -30.624 1.00 88.88 102 ASP A CA 1
ATOM 859 C C . ASP A 1 102 ? 10.076 4.307 -31.139 1.00 88.88 102 ASP A C 1
ATOM 861 O O . ASP A 1 102 ? 10.297 4.370 -32.355 1.00 88.88 102 ASP A O 1
ATOM 865 N N . PHE A 1 103 ? 10.912 4.847 -30.247 1.00 83.44 103 PHE A N 1
ATOM 866 C CA . PHE A 1 103 ? 12.151 5.530 -30.613 1.00 83.44 103 PHE A CA 1
ATOM 867 C C . PHE A 1 103 ? 13.095 4.608 -31.390 1.00 83.44 103 PHE A C 1
ATOM 869 O O . PHE A 1 103 ? 13.543 4.960 -32.488 1.00 83.44 103 PHE A O 1
ATOM 876 N N . LEU A 1 104 ? 13.350 3.403 -30.870 1.00 79.81 104 LEU A N 1
ATOM 877 C CA . LEU A 1 104 ? 14.180 2.402 -31.540 1.00 79.81 104 LEU A CA 1
ATOM 878 C C . LEU A 1 104 ? 13.592 2.026 -32.899 1.00 79.81 104 LEU A C 1
ATOM 880 O O . LEU A 1 104 ? 14.306 2.022 -33.900 1.00 79.81 104 LEU A O 1
ATOM 884 N N . ARG A 1 105 ? 12.277 1.803 -32.985 1.00 80.81 105 ARG A N 1
ATOM 885 C CA . ARG A 1 105 ? 11.602 1.502 -34.252 1.00 80.81 105 ARG A CA 1
ATOM 886 C C . ARG A 1 105 ? 11.766 2.629 -35.273 1.00 80.81 105 ARG A C 1
ATOM 888 O O . ARG A 1 105 ? 12.004 2.356 -36.448 1.00 80.81 105 ARG A O 1
ATOM 895 N N . ILE A 1 106 ? 11.635 3.891 -34.868 1.00 77.94 106 ILE A N 1
ATOM 896 C CA . ILE A 1 106 ? 11.799 5.049 -35.762 1.00 77.94 106 ILE A CA 1
ATOM 897 C C . ILE A 1 106 ? 13.256 5.185 -36.224 1.00 77.94 106 ILE A C 1
ATOM 899 O O . ILE A 1 106 ? 13.493 5.434 -37.407 1.00 77.94 106 ILE A O 1
ATOM 903 N N . LYS A 1 107 ? 14.228 4.992 -35.324 1.00 70.31 107 LYS A N 1
ATOM 904 C CA . LYS A 1 107 ? 15.665 5.110 -35.621 1.00 70.31 107 LYS A CA 1
ATOM 905 C C . LYS A 1 107 ? 16.236 3.927 -36.406 1.00 70.31 107 LYS A C 1
ATOM 907 O O . LYS A 1 107 ? 17.193 4.129 -37.148 1.00 70.31 107 LYS A O 1
ATOM 912 N N . LEU A 1 108 ? 15.649 2.735 -36.285 1.00 62.50 108 LEU A N 1
ATOM 913 C CA . LEU A 1 108 ? 16.104 1.506 -36.952 1.00 62.50 108 LEU A CA 1
ATOM 914 C C . LEU A 1 108 ? 15.385 1.217 -38.281 1.00 62.50 108 LEU A C 1
ATOM 916 O O . LEU A 1 108 ? 15.965 0.577 -39.152 1.00 62.50 108 LEU A O 1
ATOM 920 N N . LYS A 1 109 ? 14.183 1.766 -38.518 1.00 59.09 109 LYS A N 1
ATOM 921 C CA . LYS A 1 109 ? 13.490 1.708 -39.828 1.00 59.09 109 LYS A CA 1
ATOM 922 C C . LYS A 1 109 ? 14.360 2.084 -41.051 1.00 59.09 109 LYS A C 1
ATOM 924 O O . LYS A 1 109 ? 14.155 1.499 -42.116 1.00 59.09 109 LYS A O 1
ATOM 929 N N . PRO A 1 110 ? 15.300 3.047 -40.972 1.00 57.34 110 PRO A N 1
ATOM 930 C CA . PRO A 1 110 ? 16.226 3.348 -42.066 1.00 57.34 110 PRO A CA 1
ATOM 931 C C . PRO A 1 110 ? 17.269 2.247 -42.344 1.00 57.34 110 PRO A C 1
ATOM 933 O O . PRO A 1 110 ? 17.774 2.184 -43.463 1.00 57.34 110 PRO A O 1
ATOM 936 N N . LEU A 1 111 ? 17.579 1.373 -41.377 1.00 50.44 111 LEU A N 1
ATOM 937 C CA . LEU A 1 111 ? 18.598 0.314 -41.488 1.00 50.44 111 LEU A CA 1
ATOM 938 C C . LEU A 1 111 ? 18.064 -0.977 -42.136 1.00 50.44 111 LEU A C 1
ATOM 940 O O . LEU A 1 111 ? 18.814 -1.652 -42.840 1.00 50.44 111 LEU A O 1
ATOM 944 N N . ASP A 1 112 ? 16.764 -1.268 -42.017 1.00 49.56 112 ASP A N 1
ATOM 945 C CA . ASP A 1 112 ? 16.118 -2.433 -42.659 1.00 49.56 112 ASP A CA 1
ATOM 946 C C . ASP A 1 112 ? 16.135 -2.382 -44.195 1.00 49.56 112 ASP A C 1
ATOM 948 O O . ASP A 1 112 ? 15.979 -3.398 -44.876 1.00 49.56 112 ASP A O 1
ATOM 952 N N . LYS A 1 113 ? 16.323 -1.193 -44.778 1.00 50.28 113 LYS A N 1
ATOM 953 C CA . LYS A 1 113 ? 16.476 -1.033 -46.232 1.00 50.28 113 LYS A CA 1
ATOM 954 C C . LYS A 1 113 ? 17.897 -1.340 -46.717 1.00 50.28 113 LYS A C 1
ATOM 956 O O . LYS A 1 113 ? 18.075 -1.561 -47.909 1.00 50.28 113 LYS A O 1
ATOM 961 N N . VAL A 1 114 ? 18.884 -1.374 -45.818 1.00 49.69 114 VAL A N 1
ATOM 962 C CA . VAL A 1 114 ? 20.305 -1.610 -46.135 1.00 49.69 114 VAL A CA 1
ATOM 963 C C . VAL A 1 114 ? 20.687 -3.087 -45.957 1.00 49.69 114 VAL A C 1
ATOM 965 O O . VAL A 1 114 ? 21.596 -3.575 -46.623 1.00 49.69 114 VAL A O 1
ATOM 968 N N . THR A 1 115 ? 19.976 -3.839 -45.111 1.00 44.97 115 THR A N 1
ATOM 969 C CA . THR A 1 115 ? 20.284 -5.248 -44.793 1.00 44.97 115 THR A CA 1
ATOM 970 C C . THR A 1 115 ? 19.645 -6.283 -45.723 1.00 44.97 115 THR A C 1
ATOM 972 O O . THR A 1 115 ? 20.048 -7.444 -45.677 1.00 44.97 115 THR A O 1
ATOM 975 N N . LYS A 1 116 ? 18.729 -5.891 -46.621 1.00 48.34 116 LYS A N 1
ATOM 976 C CA . LYS A 1 116 ? 18.151 -6.767 -47.663 1.00 48.34 116 LYS A CA 1
ATOM 977 C C . LYS A 1 116 ? 19.103 -6.985 -48.849 1.00 48.34 116 LYS A C 1
ATOM 979 O O . LYS A 1 116 ? 18.705 -6.822 -50.001 1.00 48.34 116 LYS A O 1
ATOM 984 N N . SER A 1 117 ? 20.362 -7.337 -48.591 1.00 54.12 117 SER A N 1
ATOM 985 C CA . SER A 1 117 ? 21.186 -7.942 -49.638 1.00 54.12 117 SER A CA 1
ATOM 986 C C . SER A 1 117 ? 20.849 -9.442 -49.708 1.00 54.12 117 SER A C 1
ATOM 988 O O . SER A 1 117 ? 20.774 -10.090 -48.660 1.00 54.12 117 SER A O 1
ATOM 990 N N . PRO A 1 118 ? 20.635 -10.020 -50.905 1.00 54.44 118 PRO A N 1
ATOM 991 C CA . PRO A 1 118 ? 20.245 -11.428 -51.051 1.00 54.44 118 PRO A CA 1
ATOM 992 C C . PRO A 1 118 ? 21.212 -12.396 -50.348 1.00 54.44 118 PRO A C 1
ATOM 994 O O . PRO A 1 118 ? 20.790 -13.366 -49.731 1.00 54.44 118 PRO A O 1
ATOM 997 N N . ALA A 1 119 ? 22.507 -12.063 -50.341 1.00 55.88 119 ALA A N 1
ATOM 998 C CA . ALA A 1 119 ? 23.564 -12.861 -49.719 1.00 55.88 119 ALA A CA 1
ATOM 999 C C . ALA A 1 119 ? 23.465 -12.958 -48.181 1.00 55.88 119 ALA A C 1
ATOM 1001 O O . ALA A 1 119 ? 23.984 -13.904 -47.582 1.00 55.88 119 ALA A O 1
ATOM 1002 N N . ARG A 1 120 ? 22.817 -11.987 -47.517 1.00 53.41 120 ARG A N 1
ATOM 1003 C CA . ARG A 1 120 ? 22.674 -11.983 -46.051 1.00 53.41 120 ARG A CA 1
ATOM 1004 C C . ARG A 1 120 ? 21.475 -12.806 -45.572 1.00 53.41 120 ARG A C 1
ATOM 1006 O O . ARG A 1 120 ? 21.491 -13.287 -44.446 1.00 53.41 120 ARG A O 1
ATOM 1013 N N . LEU A 1 121 ? 20.471 -12.998 -46.429 1.00 58.25 121 LEU A N 1
ATOM 1014 C CA . LEU A 1 121 ? 19.327 -13.873 -46.154 1.00 58.25 121 LEU A CA 1
ATOM 1015 C C . LEU A 1 121 ? 19.723 -15.354 -46.248 1.00 58.25 121 LEU A C 1
ATOM 1017 O O . LEU A 1 121 ? 19.464 -16.095 -45.308 1.00 58.25 121 LEU A O 1
ATOM 1021 N N . GLU A 1 122 ? 20.472 -15.757 -47.283 1.00 58.72 122 GLU A N 1
ATOM 1022 C CA . GLU A 1 122 ? 20.963 -17.145 -47.415 1.00 58.72 122 GLU A CA 1
ATOM 1023 C C . GLU A 1 122 ? 21.884 -17.582 -46.260 1.00 58.72 122 GLU A C 1
ATOM 1025 O O . GLU A 1 122 ? 21.929 -18.756 -45.891 1.00 58.72 122 GLU A O 1
ATOM 1030 N N . SER A 1 123 ? 22.643 -16.650 -45.675 1.00 59.91 123 SER A N 1
ATOM 1031 C CA . SER A 1 123 ? 23.523 -16.942 -44.535 1.00 59.91 123 SER A CA 1
ATOM 1032 C C . SER A 1 123 ? 22.765 -17.071 -43.212 1.00 59.91 123 SER A C 1
ATOM 1034 O O . SER A 1 123 ? 23.187 -17.854 -42.363 1.00 59.91 123 SER A O 1
ATOM 1036 N N . LEU A 1 124 ? 21.642 -16.365 -43.048 1.00 58.47 124 LEU A N 1
ATOM 1037 C CA . LEU A 1 124 ? 20.760 -16.504 -41.886 1.00 58.47 124 LEU A CA 1
ATOM 1038 C C . LEU A 1 124 ? 19.953 -17.808 -41.943 1.00 58.47 124 LEU A C 1
ATOM 1040 O O . LEU A 1 124 ? 19.910 -18.522 -40.946 1.00 58.47 124 LEU A O 1
ATOM 1044 N N . GLU A 1 125 ? 19.429 -18.177 -43.115 1.00 66.31 125 GLU A N 1
ATOM 1045 C CA . GLU A 1 125 ? 18.714 -19.449 -43.317 1.00 66.31 125 GLU A CA 1
ATOM 1046 C C . GLU A 1 125 ? 19.622 -20.669 -43.072 1.00 66.31 125 GLU A C 1
ATOM 1048 O O . GLU A 1 125 ? 19.205 -21.653 -42.462 1.00 66.31 125 GLU A O 1
ATOM 1053 N N . ARG A 1 126 ? 20.902 -20.597 -43.473 1.00 64.88 126 ARG A N 1
ATOM 1054 C CA . ARG A 1 126 ? 21.891 -21.646 -43.154 1.00 64.88 126 ARG A CA 1
ATOM 1055 C C . ARG A 1 126 ? 22.204 -21.749 -41.663 1.00 64.88 126 ARG A C 1
ATOM 1057 O O . ARG A 1 126 ? 22.476 -22.849 -41.190 1.00 64.88 126 ARG A O 1
ATOM 1064 N N . LEU A 1 127 ? 22.201 -20.632 -40.937 1.00 54.38 127 LEU A N 1
ATOM 1065 C CA . LEU A 1 127 ? 22.439 -20.636 -39.494 1.00 54.38 127 LEU A CA 1
ATOM 1066 C C . LEU A 1 127 ? 21.234 -21.199 -38.732 1.00 54.38 127 LEU A C 1
ATOM 1068 O O . LEU A 1 127 ? 21.427 -21.978 -37.805 1.00 54.38 127 LEU A O 1
ATOM 1072 N N . GLU A 1 128 ? 20.009 -20.866 -39.147 1.00 61.50 128 GLU A N 1
ATOM 1073 C CA . GLU A 1 128 ? 18.786 -21.441 -38.571 1.00 61.50 128 GLU A CA 1
ATOM 1074 C C . GLU A 1 128 ? 18.697 -22.955 -38.799 1.00 61.50 128 GLU A C 1
ATOM 1076 O O . GLU A 1 128 ? 18.358 -23.691 -37.873 1.00 61.50 128 GLU A O 1
ATOM 1081 N N . ALA A 1 129 ? 19.087 -23.442 -39.983 1.00 63.16 129 ALA A N 1
ATOM 1082 C CA . ALA A 1 129 ? 19.153 -24.877 -40.265 1.00 63.16 129 ALA A CA 1
ATOM 1083 C C . ALA A 1 129 ? 20.135 -25.624 -39.341 1.00 63.16 129 ALA A C 1
ATOM 1085 O O . ALA A 1 129 ? 19.853 -26.744 -38.928 1.00 63.16 129 ALA A O 1
ATOM 1086 N N . TYR A 1 130 ? 21.254 -24.994 -38.969 1.00 56.12 130 TYR A N 1
ATOM 1087 C CA . TYR A 1 130 ? 22.264 -25.589 -38.084 1.00 56.12 130 TYR A CA 1
ATOM 1088 C C . TYR A 1 130 ? 21.829 -25.623 -36.607 1.00 56.12 130 TYR A C 1
ATOM 1090 O O . TYR A 1 130 ? 22.289 -26.460 -35.835 1.00 56.12 130 TYR A O 1
ATOM 1098 N N . VAL A 1 131 ? 20.946 -24.708 -36.199 1.00 56.12 131 VAL A N 1
ATOM 1099 C CA . VAL A 1 131 ? 20.422 -24.630 -34.824 1.00 56.12 131 VAL A CA 1
ATOM 1100 C C . VAL A 1 131 ? 19.268 -25.613 -34.598 1.00 56.12 131 VAL A C 1
ATOM 1102 O O . VAL A 1 131 ? 19.071 -26.051 -33.472 1.00 56.12 131 VAL A O 1
ATOM 1105 N N . LEU A 1 132 ? 18.539 -25.994 -35.651 1.00 51.69 132 LEU A N 1
ATOM 1106 C CA . LEU A 1 132 ? 17.432 -26.961 -35.592 1.00 51.69 132 LEU A CA 1
ATOM 1107 C C . LEU A 1 132 ? 17.877 -28.435 -35.665 1.00 51.69 132 LEU A C 1
ATOM 1109 O O . LEU A 1 132 ? 17.041 -29.327 -35.535 1.00 51.69 132 LEU A O 1
ATOM 1113 N N . GLU A 1 133 ? 19.169 -28.698 -35.883 1.00 49.31 133 GLU A N 1
ATOM 1114 C CA . GLU A 1 133 ? 19.756 -30.049 -35.896 1.00 49.31 133 GLU A CA 1
ATOM 1115 C C . GLU A 1 133 ? 20.242 -30.534 -34.510 1.00 49.31 133 GLU A C 1
ATOM 1117 O O . GLU A 1 133 ? 20.787 -31.635 -34.400 1.00 49.31 133 GLU A O 1
ATOM 1122 N N . TYR A 1 134 ? 19.995 -29.757 -33.449 1.00 43.81 134 TYR A N 1
ATOM 1123 C CA . TYR A 1 134 ? 20.232 -30.102 -32.039 1.00 43.81 134 TYR A CA 1
ATOM 1124 C C . TYR A 1 134 ? 18.984 -29.843 -31.186 1.00 43.81 134 TYR A C 1
ATOM 1126 O O . TYR A 1 134 ? 18.876 -30.491 -30.118 1.00 43.81 134 TYR A O 1
#

Sequence (134 aa):
MPEEIELEMAKIQRLREVLVRRESELRFMMDDIQLCKDIMDLKQELQNLVAIPEKEKTKLQKQREDELIQKIHKLVQKRDFLVDDAEVERLREQEEDKEMADFLRIKLKPLDKVTKSPARLESLERLEAYVLEY

Secondary structure (DSSP, 8-state):
-HHHHHHHHHHHHHHHHHHHHHHHHHHHHHHHHHHHHHHHHHHHHHHHHHTS-TTT--HHHHHHHHHHHHHHHHHHHHHHHHHHHHHHHHHHHHHHHHHHHHHHHHHHTTTTTTS--HHHHHHHHHHHHHHTT-

Organism: Aotus nancymaae (NCBI:txid37293)

pLDDT: mean 86.78, std 16.96, range [43.81, 98.75]

Radius of gyration: 29.08 Å; chains: 1; bounding box: 61×37×83 Å

InterPro domains:
  IPR022735 bMERB domain [PF12130] (7-100)
  IPR022735 bMERB domain [PS51848] (1-102)
  IPR022735 bMERB domain [SM01203] (1-102)
  IPR040127 BMERB domain-containing protein 1 [PTHR22704] (1-121)

Foldseek 3Di:
DVVVVVVVVVVVVVVVVVVVVVVVVVVLVVLLVVLVVVLVVLVVVLVVLVVDPPVRDDPVSVVSNVVSVVVSVVSVVVNVVSVVVVVVVVVVVVVVVVVVVVVCCVVCVVVVVVQPDVVNVVVVVVVVVVVVVD